Protein AF-A0A8J3I5U4-F1 (afdb_monomer)

Nearest PDB structures (foldseek):
  7s07-assembly1_A  TM=5.011E-01  e=2.701E+00  human gammaherpesvirus 4
  8tnn-assembly1_A  TM=5.187E-01  e=2.867E+00  Human herpesvirus 4 strain B95-8
  7d5z-assembly3_E  TM=5.091E-01  e=4.910E+00  human gammaherpesvirus 4
  4h5b-assembly1_A  TM=3.754E-01  e=6.235E+00  Deinococcus radiodurans R1 = ATCC 13939 = DSM 20539

Secondary structure (DSSP, 8-state):
--TT-HHHHHHHHHTT-----TTHHHHTTS-----------TTS-SEEEEEEETTTTEEEEEEEETTEEEEEEEEE-SSSSSSEEEEEEEE-TTSGGGTHHHHHHH----HHHHHHHHHHHHHHHHHHHHHHHHHHHHHHHHTS--TTEEEEE--

pLDDT: mean 78.05, std 19.49, range [32.47, 97.12]

Solvent-accessible surface area (backbone atoms only — not comparable to full-atom values): 9280 Å² total; per-residue (Å²): 130,64,87,85,35,70,69,51,51,51,51,40,46,77,70,67,49,87,72,82,53,75,75,55,66,70,60,63,80,76,66,92,84,78,88,74,77,74,77,75,58,87,87,56,51,83,44,77,49,79,47,75,41,80,92,73,60,27,41,37,44,35,33,29,45,93,47,36,66,36,37,32,44,38,35,74,34,90,83,61,98,47,69,48,35,35,36,42,36,33,58,20,89,85,31,76,73,46,52,47,45,49,51,58,70,68,63,82,82,54,71,75,50,62,74,44,42,65,61,52,50,49,54,50,49,54,54,51,43,52,52,53,49,54,48,49,51,54,10,60,77,69,74,50,75,50,81,60,43,44,79,44,81,78,85

Radius of gyration: 18.22 Å; Cα contacts (8 Å, |Δi|>4): 193; chains: 1; bounding box: 58×30×48 Å

Mean predicted aligned error: 12.29 Å

Organism: NCBI:txid2778364

Structure (mmCIF, N/CA/C/O backbone):
data_AF-A0A8J3I5U4-F1
#
_entry.id   AF-A0A8J3I5U4-F1
#
loop_
_atom_site.group_PDB
_atom_site.id
_atom_site.type_symbol
_atom_site.label_atom_id
_atom_site.label_alt_id
_atom_site.label_comp_id
_atom_site.label_asym_id
_atom_site.label_entity_id
_atom_site.label_seq_id
_atom_site.pdbx_PDB_ins_code
_atom_site.Cartn_x
_atom_site.Cartn_y
_atom_site.Cartn_z
_atom_site.occupancy
_atom_site.B_iso_or_equiv
_atom_site.auth_seq_id
_atom_site.auth_comp_id
_atom_site.auth_asym_id
_atom_site.auth_atom_id
_atom_site.pdbx_PDB_model_num
ATOM 1 N N . MET A 1 1 ? 6.964 9.078 23.922 1.00 49.00 1 MET A N 1
ATOM 2 C CA . MET A 1 1 ? 7.922 7.949 23.979 1.00 49.00 1 MET A CA 1
ATOM 3 C C . MET A 1 1 ? 9.299 8.514 23.666 1.00 49.00 1 MET A C 1
ATOM 5 O O . MET A 1 1 ? 9.360 9.434 22.862 1.00 49.00 1 MET A O 1
ATOM 9 N N . ASN A 1 2 ? 10.363 8.074 24.343 1.00 42.19 2 ASN A N 1
ATOM 10 C CA . ASN A 1 2 ? 11.712 8.545 24.015 1.00 42.19 2 ASN A CA 1
ATOM 11 C C . ASN A 1 2 ? 12.136 7.878 22.687 1.00 42.19 2 ASN A C 1
ATOM 13 O O . ASN A 1 2 ? 12.084 6.645 22.634 1.00 42.19 2 ASN A O 1
ATOM 17 N N . PRO A 1 3 ? 12.505 8.634 21.634 1.00 52.12 3 PRO A N 1
ATOM 18 C CA . PRO A 1 3 ? 12.976 8.062 20.367 1.00 52.12 3 PRO A CA 1
ATOM 19 C C . PRO A 1 3 ? 14.205 7.150 20.525 1.00 52.12 3 PRO A C 1
ATOM 21 O O . PR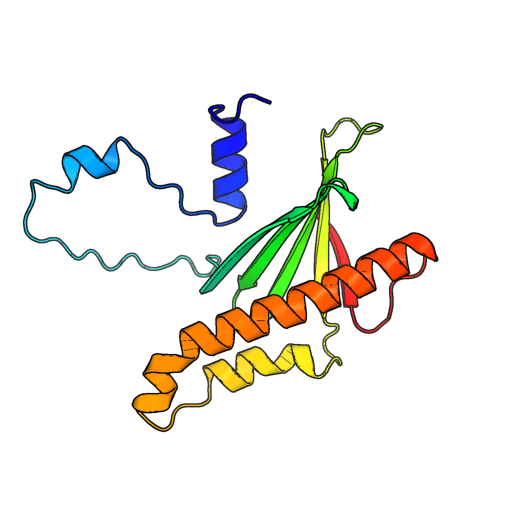O A 1 3 ? 14.445 6.318 19.659 1.00 52.12 3 PRO A O 1
ATOM 24 N N . ASP A 1 4 ? 14.922 7.240 21.649 1.00 52.94 4 ASP A N 1
ATOM 25 C CA . ASP A 1 4 ? 16.071 6.384 21.974 1.00 52.94 4 ASP A CA 1
ATOM 26 C C . ASP A 1 4 ? 15.715 5.168 22.858 1.00 52.94 4 ASP A C 1
ATOM 28 O O . ASP A 1 4 ? 16.596 4.526 23.425 1.00 52.94 4 ASP A O 1
ATOM 32 N N . SER A 1 5 ? 14.427 4.859 23.056 1.00 66.44 5 SER A N 1
ATOM 33 C CA . SER A 1 5 ? 14.027 3.690 23.855 1.00 66.44 5 SER A CA 1
ATOM 34 C C . SER A 1 5 ? 14.166 2.382 23.069 1.00 66.44 5 SER A C 1
ATOM 36 O O . SER A 1 5 ? 13.735 2.295 21.921 1.00 66.44 5 SER A O 1
ATOM 38 N N . ASP A 1 6 ? 14.700 1.339 23.713 1.00 64.69 6 ASP A N 1
ATOM 39 C CA . ASP A 1 6 ? 14.869 0.002 23.115 1.00 64.69 6 ASP A CA 1
ATOM 40 C C . ASP A 1 6 ? 13.558 -0.568 22.552 1.00 64.69 6 ASP A C 1
ATOM 42 O O . ASP A 1 6 ? 13.563 -1.269 21.546 1.00 64.69 6 ASP A O 1
ATOM 46 N N . GLU A 1 7 ? 12.422 -0.228 23.163 1.00 60.97 7 GLU A N 1
ATOM 47 C CA . GLU A 1 7 ? 11.084 -0.623 22.714 1.00 60.97 7 GLU A CA 1
ATOM 48 C C . GLU A 1 7 ? 10.714 0.023 21.366 1.00 60.97 7 GLU A C 1
ATOM 50 O O . GLU A 1 7 ? 10.171 -0.643 20.486 1.00 60.97 7 GLU A O 1
ATOM 55 N N . PHE A 1 8 ? 11.082 1.293 21.157 1.00 61.31 8 PHE A N 1
ATOM 56 C CA . PHE A 1 8 ? 10.899 1.977 19.875 1.00 61.31 8 PHE A CA 1
ATOM 57 C C . PHE A 1 8 ? 11.828 1.403 18.800 1.00 61.31 8 PHE A C 1
ATOM 59 O O . PHE A 1 8 ? 11.405 1.176 17.671 1.00 61.31 8 PHE A O 1
ATOM 66 N N . VAL A 1 9 ? 13.078 1.091 19.153 1.00 62.00 9 VAL A N 1
ATOM 67 C CA . VAL A 1 9 ? 14.043 0.474 18.227 1.00 62.00 9 VAL A CA 1
ATOM 68 C C . VAL A 1 9 ? 13.612 -0.942 17.828 1.00 62.00 9 VAL A C 1
ATOM 70 O O . VAL A 1 9 ? 13.708 -1.306 16.657 1.00 62.00 9 VAL A O 1
ATOM 73 N N . GLN A 1 10 ? 13.099 -1.737 18.770 1.00 64.44 10 GLN A N 1
ATOM 74 C CA . GLN A 1 10 ? 12.530 -3.065 18.504 1.00 64.44 10 GLN A CA 1
ATOM 75 C C . GLN A 1 10 ? 11.296 -2.979 17.598 1.00 64.44 10 GLN A C 1
ATOM 77 O O . GLN A 1 10 ? 11.172 -3.774 16.669 1.00 64.44 10 GLN A O 1
ATOM 82 N N . PHE A 1 11 ? 10.433 -1.982 17.812 1.00 68.31 11 PHE A N 1
ATOM 83 C CA . PHE A 1 11 ? 9.292 -1.699 16.941 1.00 68.31 11 PHE A CA 1
ATOM 84 C C . PHE A 1 11 ? 9.723 -1.303 15.520 1.00 68.31 11 PHE A C 1
ATOM 86 O O . PHE A 1 11 ? 9.200 -1.822 14.541 1.00 68.31 11 PHE A O 1
ATOM 93 N N . LEU A 1 12 ? 10.734 -0.445 15.370 1.00 61.66 12 LEU A N 1
ATOM 94 C CA . LEU A 1 12 ? 11.271 -0.109 14.047 1.00 61.66 12 LEU A CA 1
ATOM 95 C C . LEU A 1 12 ? 11.880 -1.339 13.352 1.00 61.66 12 LEU A C 1
ATOM 97 O O . LEU A 1 12 ? 11.672 -1.546 12.158 1.00 61.66 12 LEU A O 1
ATOM 101 N N . ARG A 1 13 ? 12.574 -2.208 14.093 1.00 64.44 13 ARG A N 1
ATOM 102 C CA . ARG A 1 13 ? 13.128 -3.458 13.548 1.00 64.44 13 ARG A CA 1
ATOM 103 C C . ARG A 1 13 ? 12.045 -4.455 13.136 1.00 64.44 13 ARG A C 1
ATOM 105 O O . ARG A 1 13 ? 12.196 -5.086 12.093 1.00 64.44 13 ARG A O 1
ATOM 112 N N . SER A 1 14 ? 10.949 -4.579 13.889 1.00 59.16 14 SER A N 1
ATOM 113 C CA . SER A 1 14 ? 9.814 -5.429 13.488 1.00 59.16 14 SER A CA 1
ATOM 114 C C . SER A 1 14 ? 9.088 -4.898 12.247 1.00 59.16 14 SER A C 1
ATOM 116 O O . SER A 1 14 ? 8.464 -5.668 11.522 1.00 59.16 14 SER A O 1
ATOM 118 N N . LEU A 1 15 ? 9.234 -3.603 11.954 1.00 54.41 15 LEU A N 1
ATOM 119 C CA . LEU A 1 15 ? 8.798 -2.967 10.713 1.00 54.41 15 LEU A CA 1
ATOM 120 C C . LEU A 1 15 ? 9.855 -3.022 9.591 1.00 54.41 15 LEU A C 1
ATOM 122 O O . LEU A 1 15 ? 9.683 -2.372 8.568 1.00 54.41 15 LEU A O 1
ATOM 126 N N . GLY A 1 16 ? 10.946 -3.780 9.732 1.00 45.22 16 GLY A N 1
ATOM 127 C CA . GLY A 1 16 ? 11.956 -3.928 8.673 1.00 45.22 16 GLY A CA 1
ATOM 128 C C . GLY A 1 16 ? 12.790 -2.666 8.418 1.00 45.22 16 GLY A C 1
ATOM 129 O O . GLY A 1 16 ? 13.307 -2.473 7.318 1.00 45.22 16 GLY A O 1
ATOM 130 N N . VAL A 1 17 ? 12.904 -1.783 9.413 1.00 52.03 17 VAL A N 1
ATOM 131 C CA . VAL A 1 17 ? 13.747 -0.585 9.348 1.00 52.03 17 VAL A CA 1
ATOM 132 C C . VAL A 1 17 ? 15.175 -0.954 9.747 1.00 52.03 17 VAL A C 1
ATOM 134 O O . VAL A 1 17 ? 15.452 -1.249 10.913 1.00 52.03 17 VAL A O 1
ATOM 137 N N . GLU A 1 18 ? 16.103 -0.916 8.789 1.00 54.44 18 GLU A N 1
ATOM 138 C CA . GLU A 1 18 ? 17.536 -0.999 9.079 1.00 54.44 18 GLU A CA 1
ATOM 139 C C . GLU A 1 18 ? 17.989 0.300 9.766 1.00 54.44 18 GLU A C 1
ATOM 141 O O . GLU A 1 18 ? 18.120 1.352 9.142 1.00 54.44 18 GLU A O 1
ATOM 146 N N . MET A 1 19 ? 18.221 0.234 11.076 1.00 56.03 19 MET A N 1
ATOM 147 C CA . MET A 1 19 ? 18.835 1.325 11.832 1.00 56.03 19 MET A CA 1
ATOM 148 C C . MET A 1 19 ? 20.357 1.187 11.724 1.00 56.03 19 MET A C 1
ATOM 150 O O . MET A 1 19 ? 20.907 0.160 12.125 1.00 56.03 19 MET A O 1
ATOM 154 N N . GLU A 1 20 ? 21.055 2.204 11.208 1.00 49.25 20 GLU A N 1
ATOM 155 C CA . GLU A 1 20 ? 22.516 2.262 11.313 1.00 49.25 20 GLU A CA 1
ATOM 156 C C . GLU A 1 20 ? 22.898 2.355 12.796 1.00 49.25 20 GLU A C 1
ATOM 158 O O . GLU A 1 20 ? 22.819 3.421 13.412 1.00 49.25 20 GLU A O 1
ATOM 163 N N . ASP A 1 21 ? 23.306 1.231 13.389 1.00 48.16 21 ASP A N 1
ATOM 164 C CA . ASP A 1 21 ? 23.902 1.231 14.720 1.00 48.16 21 ASP A CA 1
ATOM 165 C C . ASP A 1 21 ? 25.144 2.128 14.673 1.00 48.16 21 ASP A C 1
ATOM 167 O O . ASP A 1 21 ? 26.165 1.775 14.079 1.00 48.16 21 ASP A O 1
ATOM 171 N N . LYS A 1 22 ? 25.085 3.289 15.337 1.00 42.44 22 LYS A N 1
ATOM 172 C CA . LYS A 1 22 ? 26.237 4.200 15.471 1.00 42.44 22 LYS A CA 1
ATOM 173 C C . LYS A 1 22 ? 27.445 3.538 16.149 1.00 42.44 22 LYS A C 1
ATOM 175 O O . LYS A 1 22 ? 28.560 4.032 16.034 1.00 42.44 22 LYS A O 1
ATOM 180 N N . ALA A 1 23 ? 27.236 2.413 16.836 1.00 48.50 23 ALA A N 1
ATOM 181 C CA . ALA A 1 23 ? 28.309 1.576 17.364 1.00 48.50 23 ALA A CA 1
ATOM 182 C C . ALA A 1 23 ? 29.028 0.765 16.264 1.00 48.50 23 ALA A C 1
ATOM 184 O O . ALA A 1 23 ? 30.228 0.532 16.364 1.00 48.50 23 ALA A O 1
ATOM 185 N N . GLN A 1 24 ? 28.335 0.390 15.181 1.00 44.94 24 GLN A N 1
ATOM 186 C CA . GLN A 1 24 ? 28.911 -0.373 14.068 1.00 44.94 24 GLN A CA 1
ATOM 187 C C . GLN A 1 24 ? 29.623 0.503 13.028 1.00 44.94 24 GLN A C 1
ATOM 189 O O . GLN A 1 24 ? 30.461 -0.006 12.282 1.00 44.94 24 GLN A O 1
ATOM 194 N N . SER A 1 25 ? 29.344 1.808 12.967 1.00 43.38 25 SER A N 1
ATOM 195 C CA . SER A 1 25 ? 30.055 2.729 12.068 1.00 43.38 25 SER A CA 1
ATOM 196 C C . SER A 1 25 ? 31.474 3.067 12.537 1.00 43.38 25 SER A C 1
ATOM 198 O O . SER A 1 25 ? 32.307 3.398 11.702 1.00 43.38 25 SER A O 1
ATOM 200 N N . ILE A 1 26 ? 31.797 2.896 13.826 1.00 47.03 26 ILE A N 1
ATOM 201 C CA . ILE A 1 26 ? 33.158 3.130 14.347 1.00 47.03 26 ILE A CA 1
ATOM 202 C C . ILE A 1 26 ? 34.061 1.890 14.167 1.00 47.03 26 ILE A C 1
ATOM 204 O O . ILE A 1 26 ? 35.266 2.031 13.975 1.00 47.03 26 ILE A O 1
ATOM 208 N N . GLU A 1 27 ? 33.505 0.672 14.148 1.00 41.84 27 GLU A N 1
ATOM 209 C CA . GLU A 1 27 ? 34.296 -0.562 13.968 1.00 41.84 27 GLU A CA 1
ATOM 210 C C . GLU A 1 27 ? 34.478 -0.984 12.496 1.00 41.84 27 GLU A C 1
ATOM 212 O O . GLU A 1 27 ? 35.445 -1.674 12.162 1.00 41.84 27 GLU A O 1
ATOM 217 N N . ARG A 1 28 ? 33.597 -0.549 11.581 1.00 44.00 28 ARG A N 1
ATOM 218 C CA . ARG A 1 28 ? 33.666 -0.920 10.151 1.00 44.00 28 ARG A CA 1
ATOM 219 C C . ARG A 1 28 ? 34.769 -0.211 9.358 1.00 44.00 28 ARG A C 1
ATOM 221 O O . ARG A 1 28 ? 35.111 -0.680 8.275 1.00 44.00 28 ARG A O 1
ATOM 228 N N . GLU A 1 29 ? 35.370 0.857 9.8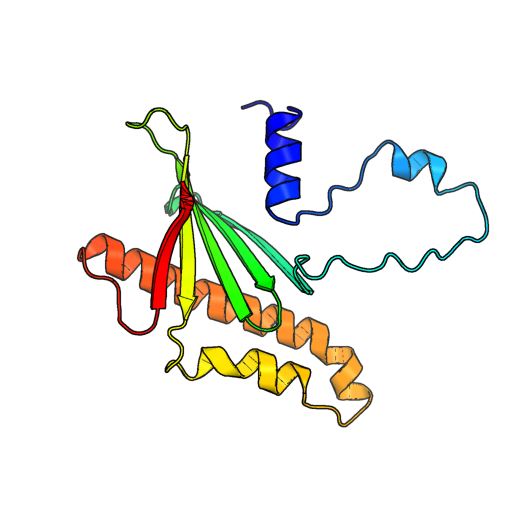79 1.00 42.69 29 GLU A N 1
ATOM 229 C CA . GLU A 1 29 ? 36.442 1.582 9.178 1.00 42.69 29 GLU A CA 1
ATOM 230 C C . GLU A 1 29 ? 37.838 0.934 9.308 1.00 42.69 29 GLU A C 1
ATOM 232 O O . GLU A 1 29 ? 38.791 1.440 8.718 1.00 42.69 29 GLU A O 1
ATOM 237 N N . GLN A 1 30 ? 37.997 -0.193 10.027 1.00 41.56 30 GLN A N 1
ATOM 238 C CA . GLN A 1 30 ? 39.330 -0.774 10.289 1.00 41.56 30 GLN A CA 1
ATOM 239 C C . GLN A 1 30 ? 39.529 -2.270 9.981 1.00 41.56 30 GLN A C 1
ATOM 241 O O . GLN A 1 30 ? 40.586 -2.804 10.316 1.00 41.56 30 GLN A O 1
ATOM 246 N N . MET A 1 31 ? 38.615 -2.966 9.291 1.00 34.44 31 MET A N 1
ATOM 247 C CA . MET A 1 31 ? 38.866 -4.365 8.887 1.00 34.44 31 MET A CA 1
ATOM 248 C C . MET A 1 31 ? 38.664 -4.622 7.386 1.00 34.44 31 MET A C 1
ATOM 250 O O . MET A 1 31 ? 37.547 -4.494 6.883 1.00 34.44 31 MET A O 1
ATOM 254 N N . PRO A 1 32 ? 39.715 -5.033 6.644 1.00 41.12 32 PRO A N 1
ATOM 255 C CA . PRO A 1 32 ? 39.577 -5.414 5.251 1.00 41.12 32 PRO A CA 1
ATOM 256 C C . PRO A 1 32 ? 39.053 -6.854 5.153 1.00 41.12 32 PRO A C 1
ATOM 258 O O . PRO A 1 32 ? 39.705 -7.800 5.582 1.00 41.12 32 PRO A O 1
ATOM 261 N N . GLY A 1 33 ? 37.898 -7.016 4.507 1.00 41.56 33 GLY A N 1
ATOM 262 C CA . GLY A 1 33 ? 37.542 -8.257 3.818 1.00 41.56 33 GLY A CA 1
ATOM 263 C C . GLY A 1 33 ? 36.796 -9.320 4.624 1.00 41.56 33 GLY A C 1
ATOM 264 O O . GLY A 1 33 ? 37.333 -10.389 4.870 1.00 41.56 33 GLY A O 1
ATOM 265 N N . HIS A 1 34 ? 35.498 -9.117 4.851 1.00 32.47 34 HIS A N 1
ATOM 266 C CA . HIS A 1 34 ? 34.533 -10.221 4.842 1.00 32.47 34 HIS A CA 1
ATOM 267 C C . HIS A 1 34 ? 33.189 -9.742 4.282 1.00 32.47 34 HIS A C 1
ATOM 269 O O . HIS A 1 34 ? 32.330 -9.234 4.994 1.00 32.47 34 HIS A O 1
ATOM 275 N N . HIS A 1 35 ? 32.995 -9.921 2.973 1.00 37.62 35 HIS A N 1
ATOM 276 C CA . HIS A 1 35 ? 31.662 -9.937 2.374 1.00 37.62 35 HIS A CA 1
ATOM 277 C C . HIS A 1 35 ? 30.943 -11.223 2.804 1.00 37.62 35 HIS A C 1
ATOM 279 O O . HIS A 1 35 ? 30.863 -12.186 2.042 1.00 37.62 35 HIS A O 1
ATOM 285 N N . GLN A 1 36 ? 30.426 -11.253 4.033 1.00 36.84 36 GLN A N 1
ATOM 286 C CA . GLN A 1 36 ? 29.312 -12.137 4.350 1.00 36.84 36 GLN A CA 1
ATOM 287 C C . GLN A 1 36 ? 28.084 -11.544 3.671 1.00 36.84 36 GLN A C 1
ATOM 289 O O . GLN A 1 36 ? 27.528 -10.530 4.081 1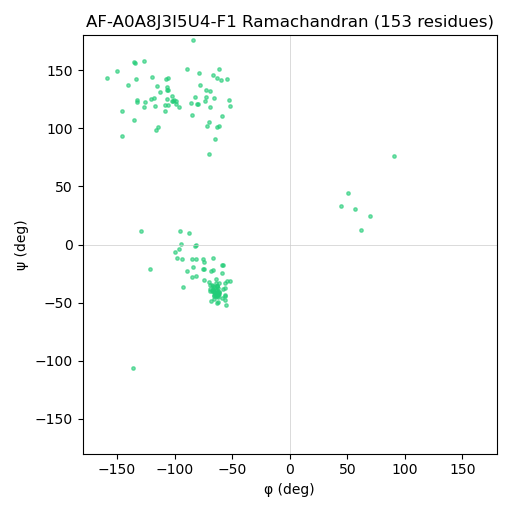.00 36.84 36 GLN A O 1
ATOM 294 N N . ARG A 1 37 ? 27.732 -12.148 2.540 1.00 38.81 37 ARG A N 1
ATOM 295 C CA . ARG A 1 37 ? 26.464 -11.942 1.856 1.00 38.81 37 ARG A CA 1
ATOM 296 C C . ARG A 1 37 ? 25.384 -12.467 2.802 1.00 38.81 37 ARG A C 1
ATOM 298 O O . ARG A 1 37 ? 25.126 -13.665 2.793 1.00 38.81 37 ARG A O 1
ATOM 305 N N . SER A 1 38 ? 24.847 -11.601 3.660 1.00 41.00 38 SER A N 1
ATOM 306 C CA . SER A 1 38 ? 23.738 -11.940 4.549 1.00 41.00 38 SER A CA 1
ATOM 307 C C . SER A 1 38 ? 22.617 -12.547 3.712 1.00 41.00 38 SER A C 1
ATOM 309 O O . SER A 1 38 ? 22.130 -11.925 2.763 1.00 41.00 38 SER A O 1
ATOM 311 N N . GLU A 1 39 ? 22.271 -13.796 4.007 1.00 40.78 39 GLU A N 1
ATOM 312 C CA . GLU A 1 39 ? 21.057 -14.425 3.510 1.00 40.78 39 GLU A CA 1
ATOM 313 C C . GLU A 1 39 ? 19.900 -13.596 4.068 1.00 40.78 39 GLU A C 1
ATOM 315 O O . GLU A 1 39 ? 19.608 -13.677 5.258 1.00 40.78 39 GLU A O 1
ATOM 320 N N . ARG A 1 40 ? 19.304 -12.720 3.245 1.00 46.88 40 ARG A N 1
ATOM 321 C CA . ARG A 1 40 ? 18.070 -12.023 3.629 1.00 46.88 40 ARG A CA 1
ATOM 322 C C . ARG A 1 40 ? 17.071 -13.090 4.054 1.00 46.88 40 ARG A C 1
ATOM 324 O O . ARG A 1 40 ? 16.818 -14.020 3.280 1.00 46.88 40 ARG A O 1
ATOM 331 N N . SER A 1 41 ? 16.545 -12.982 5.271 1.00 52.66 41 SER A N 1
ATOM 332 C CA . SER A 1 41 ? 15.435 -13.825 5.704 1.00 52.66 41 SER A CA 1
ATOM 333 C C . SER A 1 41 ? 14.300 -13.670 4.699 1.00 52.66 41 SER A C 1
ATOM 335 O O . SER A 1 41 ? 14.093 -12.577 4.173 1.00 52.66 41 SER A O 1
ATOM 337 N N . LEU A 1 42 ? 13.580 -14.758 4.409 1.00 53.31 42 LEU A N 1
ATOM 338 C CA . LEU A 1 42 ? 12.478 -14.742 3.441 1.00 53.31 42 LEU A CA 1
ATOM 339 C C . LEU A 1 42 ? 11.471 -13.621 3.750 1.00 53.31 42 LEU A C 1
ATOM 341 O O . LEU A 1 42 ? 10.958 -13.016 2.821 1.00 53.31 42 LEU A O 1
ATOM 345 N N . ASP A 1 43 ? 11.298 -13.279 5.025 1.00 57.72 43 ASP A N 1
ATOM 346 C CA . ASP A 1 43 ? 10.340 -12.277 5.498 1.00 57.72 43 ASP A CA 1
ATOM 347 C C . ASP A 1 43 ? 10.825 -10.815 5.406 1.00 57.72 43 ASP A C 1
ATOM 349 O O . ASP A 1 43 ? 10.091 -9.899 5.776 1.00 57.72 43 ASP A O 1
ATOM 353 N N . GLU A 1 44 ? 12.051 -10.557 4.937 1.00 70.88 44 GLU A N 1
ATOM 354 C CA . GLU A 1 44 ? 12.570 -9.190 4.837 1.00 70.88 44 GLU A CA 1
ATOM 355 C C . GLU A 1 44 ? 12.084 -8.499 3.548 1.00 70.88 44 GLU A C 1
ATOM 357 O O . GLU A 1 44 ? 12.273 -9.035 2.446 1.00 70.88 44 GLU A O 1
ATOM 362 N N . PRO A 1 45 ? 11.475 -7.301 3.637 1.00 79.75 45 PRO A N 1
ATOM 363 C CA . PRO A 1 45 ? 10.962 -6.616 2.463 1.00 79.75 45 PRO A CA 1
ATOM 364 C C . PRO A 1 45 ? 12.084 -6.252 1.483 1.00 79.75 45 PRO A C 1
ATOM 366 O O . PRO A 1 45 ? 13.189 -5.845 1.844 1.00 79.75 45 PRO A O 1
ATOM 369 N N . GLU A 1 46 ? 11.782 -6.340 0.189 1.00 83.94 46 GLU A N 1
ATOM 370 C CA . GLU A 1 46 ? 12.698 -5.927 -0.877 1.00 83.94 46 GLU A CA 1
ATOM 371 C C . GLU A 1 46 ? 12.978 -4.419 -0.825 1.00 83.94 46 GLU A C 1
ATOM 373 O O . GLU A 1 46 ? 14.044 -3.958 -1.254 1.00 83.94 46 GLU A O 1
ATOM 378 N N . MET A 1 47 ? 11.996 -3.659 -0.334 1.00 85.38 47 MET A N 1
ATOM 379 C CA . MET A 1 47 ? 11.999 -2.209 -0.249 1.00 85.38 47 MET A CA 1
ATOM 380 C C . MET A 1 47 ? 11.007 -1.722 0.803 1.00 85.38 47 MET A C 1
ATOM 382 O O . MET A 1 47 ? 9.899 -2.249 0.887 1.00 85.38 47 MET A O 1
ATOM 386 N N . THR A 1 48 ? 11.389 -0.655 1.503 1.00 89.06 48 THR A N 1
ATOM 387 C CA . THR A 1 48 ? 10.582 -0.002 2.532 1.00 89.06 48 THR A CA 1
ATOM 388 C C . THR A 1 48 ? 10.587 1.516 2.347 1.00 89.06 48 THR A C 1
ATOM 390 O O . THR A 1 48 ? 11.604 2.107 1.980 1.00 89.06 48 THR A O 1
ATOM 393 N N . ILE A 1 49 ? 9.442 2.147 2.603 1.00 89.81 49 ILE A N 1
ATOM 394 C CA . ILE A 1 49 ? 9.235 3.593 2.661 1.00 89.81 49 ILE A CA 1
ATOM 395 C C . ILE A 1 49 ? 8.447 3.893 3.941 1.00 89.81 49 ILE A C 1
ATOM 397 O O . ILE A 1 49 ? 7.355 3.365 4.142 1.00 89.81 49 ILE A O 1
ATOM 401 N N . LEU A 1 50 ? 8.990 4.768 4.786 1.00 90.31 50 LEU A N 1
ATOM 402 C CA . LEU A 1 50 ? 8.315 5.275 5.980 1.00 90.31 50 LEU A CA 1
ATOM 403 C C . LEU A 1 50 ? 7.877 6.714 5.749 1.00 90.31 50 LEU A C 1
ATOM 405 O O . LEU A 1 50 ? 8.660 7.522 5.239 1.00 90.31 50 LEU A O 1
ATOM 409 N N . ARG A 1 51 ? 6.646 7.040 6.137 1.00 89.12 51 ARG A N 1
ATOM 410 C CA . ARG A 1 51 ? 6.124 8.410 6.116 1.00 89.12 51 ARG A CA 1
ATOM 411 C C . ARG A 1 51 ? 5.274 8.653 7.346 1.00 89.12 51 ARG A C 1
ATOM 413 O O . ARG A 1 51 ? 4.472 7.808 7.711 1.00 89.12 51 ARG A O 1
ATOM 420 N N . TYR A 1 52 ? 5.434 9.815 7.950 1.00 85.25 52 TYR A N 1
ATOM 421 C CA . TYR A 1 52 ? 4.514 10.319 8.958 1.00 85.25 52 TYR A CA 1
ATOM 422 C C . TYR A 1 52 ? 3.683 11.430 8.320 1.00 85.25 52 TYR A C 1
ATOM 424 O O . TYR A 1 52 ? 4.257 12.281 7.633 1.00 85.25 52 TYR A O 1
ATOM 432 N N . ALA A 1 53 ? 2.367 11.404 8.517 1.00 86.06 53 ALA A N 1
ATOM 433 C CA . ALA A 1 53 ? 1.481 12.486 8.104 1.00 86.06 53 ALA A CA 1
ATOM 434 C C . ALA A 1 53 ? 0.812 13.089 9.336 1.00 86.06 53 ALA A C 1
ATOM 436 O O . ALA A 1 53 ? 0.097 12.404 10.060 1.00 86.06 53 ALA A O 1
ATOM 437 N N . GLU A 1 54 ? 1.054 14.380 9.558 1.00 78.44 54 GLU A N 1
ATOM 438 C CA . GLU A 1 54 ? 0.450 15.121 10.670 1.00 78.44 54 GLU A CA 1
ATOM 439 C C . GLU A 1 54 ? -1.064 15.263 10.513 1.00 78.44 54 GLU A C 1
ATOM 441 O O . GLU A 1 54 ? -1.773 15.200 11.507 1.00 78.44 54 GLU A O 1
ATOM 446 N N . GLU A 1 55 ? -1.555 15.422 9.281 1.00 86.12 55 GLU A N 1
ATOM 447 C CA . GLU A 1 55 ? -2.985 15.599 8.986 1.00 86.12 55 GLU A CA 1
ATOM 448 C C . GLU A 1 55 ? -3.816 14.375 9.392 1.00 86.12 55 GLU A C 1
ATOM 450 O O . GLU A 1 55 ? -4.923 14.527 9.899 1.00 86.12 55 GLU A O 1
ATOM 455 N N . ASP A 1 56 ? -3.237 13.185 9.239 1.00 82.56 56 ASP A N 1
ATOM 456 C CA . ASP A 1 56 ? -3.882 11.907 9.543 1.00 82.56 56 ASP A CA 1
ATOM 457 C C . ASP A 1 56 ? -3.528 11.390 10.953 1.00 82.56 56 ASP A C 1
ATOM 459 O O . ASP A 1 56 ? -3.976 10.317 11.353 1.00 82.56 56 ASP A O 1
ATOM 463 N N . GLU A 1 57 ? -2.639 12.094 11.669 1.00 86.56 57 GLU A N 1
ATOM 464 C CA . GLU A 1 57 ? -1.960 11.630 12.892 1.00 86.56 57 GLU A CA 1
ATOM 465 C C . GLU A 1 57 ? -1.421 10.185 12.784 1.00 86.56 57 GLU A C 1
ATOM 467 O O . GLU A 1 57 ? -1.361 9.439 13.763 1.00 86.56 57 GLU A O 1
ATOM 472 N N . ALA A 1 58 ? -0.995 9.786 11.580 1.00 88.62 58 ALA A N 1
ATOM 473 C CA . ALA A 1 58 ? -0.694 8.402 11.234 1.00 88.62 58 ALA A CA 1
ATOM 474 C C . ALA A 1 58 ? 0.764 8.205 10.800 1.00 88.62 58 ALA A C 1
ATOM 476 O O . ALA A 1 58 ? 1.368 9.033 10.105 1.00 88.62 58 ALA A O 1
ATOM 477 N N . LEU A 1 59 ? 1.326 7.049 11.164 1.00 91.94 59 LEU A N 1
ATOM 478 C CA . LEU A 1 59 ? 2.579 6.552 10.599 1.00 91.94 59 LEU A CA 1
ATOM 479 C C . LEU A 1 59 ? 2.280 5.485 9.540 1.00 91.94 59 LEU A C 1
ATOM 481 O O . LEU A 1 59 ? 1.662 4.459 9.817 1.00 91.94 59 LEU A O 1
ATOM 485 N N . TYR A 1 60 ? 2.799 5.708 8.340 1.00 93.06 60 TYR A N 1
ATOM 486 C CA . TYR A 1 60 ? 2.711 4.807 7.203 1.00 93.06 60 TYR A CA 1
ATOM 487 C C . TYR A 1 60 ? 4.012 4.043 7.018 1.00 93.06 60 TYR A C 1
ATOM 489 O O . TYR A 1 60 ? 5.080 4.630 6.809 1.00 93.06 60 TYR A O 1
ATOM 497 N N . HIS A 1 61 ? 3.905 2.720 7.024 1.00 94.31 61 HIS A N 1
ATOM 498 C CA . HIS A 1 61 ? 4.980 1.821 6.648 1.00 94.31 61 HIS A CA 1
ATOM 499 C C . HIS A 1 61 ? 4.600 1.067 5.375 1.00 94.31 61 HIS A C 1
ATOM 501 O O . HIS A 1 61 ? 3.839 0.101 5.391 1.00 94.31 61 HIS A O 1
ATOM 507 N N . LEU A 1 62 ? 5.142 1.534 4.256 1.00 95.44 62 LEU A N 1
ATOM 508 C CA . LEU A 1 62 ? 4.924 0.956 2.945 1.00 95.44 62 LEU A CA 1
ATOM 509 C C . LEU A 1 62 ? 6.095 0.051 2.586 1.00 95.44 62 LEU A C 1
ATOM 511 O O . LEU A 1 62 ? 7.243 0.488 2.543 1.00 95.44 62 LEU A O 1
ATOM 515 N N . SER A 1 63 ? 5.800 -1.203 2.286 1.00 94.44 63 SER A N 1
ATOM 516 C CA . SER A 1 63 ? 6.805 -2.222 2.012 1.00 94.44 63 SER A CA 1
ATOM 517 C C . SER A 1 63 ? 6.445 -3.032 0.778 1.00 94.44 63 SER A C 1
ATOM 519 O O . SER A 1 63 ? 5.281 -3.123 0.386 1.00 94.44 63 SER A O 1
ATOM 521 N N . LEU A 1 64 ? 7.461 -3.621 0.157 1.00 92.25 64 LEU A N 1
ATOM 522 C CA . LEU A 1 64 ? 7.290 -4.614 -0.890 1.00 92.25 64 LEU A CA 1
ATOM 523 C C . LEU A 1 64 ? 7.866 -5.947 -0.414 1.00 92.25 64 LEU A C 1
ATOM 525 O O . LEU A 1 64 ? 9.075 -6.160 -0.484 1.00 92.25 64 LEU A O 1
ATOM 529 N N . ALA A 1 65 ? 7.001 -6.838 0.059 1.00 89.38 65 ALA A N 1
ATOM 530 C CA . ALA A 1 65 ? 7.374 -8.165 0.540 1.00 89.38 65 ALA A CA 1
ATOM 531 C C . ALA A 1 65 ? 6.935 -9.217 -0.481 1.00 89.38 65 ALA A C 1
ATOM 533 O O . ALA A 1 65 ? 5.770 -9.250 -0.867 1.00 89.38 65 ALA A O 1
ATOM 534 N N . HIS A 1 66 ? 7.858 -10.059 -0.955 1.00 86.69 66 HIS A N 1
ATOM 535 C CA . HIS A 1 66 ? 7.577 -11.089 -1.969 1.00 86.69 66 HIS A CA 1
ATOM 536 C C . HIS A 1 66 ? 6.838 -10.565 -3.213 1.00 86.69 66 HIS A C 1
ATOM 538 O O . HIS A 1 66 ? 5.894 -11.186 -3.701 1.00 86.69 66 HIS A O 1
ATOM 544 N N . THR A 1 67 ? 7.257 -9.416 -3.747 1.00 89.62 67 THR A N 1
ATOM 545 C CA . THR A 1 67 ? 6.566 -8.704 -4.840 1.00 89.62 67 THR A CA 1
ATOM 546 C C . THR A 1 67 ? 5.138 -8.231 -4.536 1.00 89.62 67 THR A C 1
ATOM 548 O O . THR A 1 67 ? 4.453 -7.788 -5.450 1.00 89.62 67 THR A O 1
ATOM 551 N N . THR A 1 68 ? 4.695 -8.254 -3.281 1.00 92.00 68 THR A N 1
ATOM 552 C CA . THR A 1 68 ? 3.373 -7.770 -2.871 1.00 92.00 68 THR A CA 1
ATOM 553 C C . THR A 1 68 ? 3.505 -6.429 -2.151 1.00 92.00 68 THR A C 1
ATOM 555 O O . THR A 1 68 ? 4.200 -6.355 -1.132 1.00 92.00 68 THR A O 1
ATOM 558 N N . PRO A 1 69 ? 2.884 -5.349 -2.660 1.00 94.75 69 PRO A N 1
ATOM 559 C CA . PRO A 1 69 ? 2.858 -4.078 -1.951 1.00 94.75 69 PRO A CA 1
ATOM 560 C C . PRO A 1 69 ? 1.978 -4.209 -0.702 1.00 94.75 69 PRO A C 1
ATOM 562 O O . PRO A 1 69 ? 0.866 -4.732 -0.768 1.00 94.75 69 PRO A O 1
ATOM 565 N N . GLN A 1 70 ? 2.494 -3.747 0.431 1.00 95.44 70 GLN A N 1
ATOM 566 C CA . GLN A 1 70 ? 1.816 -3.761 1.723 1.00 95.44 70 GLN A CA 1
ATOM 567 C C . GLN A 1 70 ? 1.947 -2.388 2.367 1.00 95.44 70 GLN A C 1
ATOM 569 O O . GLN A 1 70 ? 3.069 -1.927 2.605 1.00 95.44 70 GLN A O 1
ATOM 574 N N . LEU A 1 71 ? 0.818 -1.763 2.683 1.00 97.06 71 LEU A N 1
ATOM 575 C CA . LEU A 1 71 ? 0.769 -0.545 3.477 1.00 97.06 71 LEU A CA 1
ATOM 576 C C . LEU A 1 71 ? 0.350 -0.910 4.898 1.00 97.06 71 LEU A C 1
ATOM 578 O O . LEU A 1 71 ? -0.699 -1.504 5.101 1.00 97.06 71 LEU A O 1
ATOM 582 N N . ARG A 1 72 ? 1.162 -0.548 5.887 1.00 95.81 72 ARG A N 1
ATOM 583 C CA . ARG A 1 72 ? 0.761 -0.566 7.292 1.00 95.81 72 ARG A CA 1
ATOM 584 C C . ARG A 1 72 ? 0.440 0.850 7.736 1.00 95.81 72 ARG A C 1
ATOM 586 O O . ARG A 1 72 ? 1.274 1.738 7.549 1.00 95.81 72 ARG A O 1
ATOM 593 N N . VAL A 1 73 ? -0.737 1.039 8.317 1.00 94.69 73 VAL A N 1
ATOM 594 C CA . VAL A 1 73 ? -1.177 2.303 8.915 1.00 94.69 73 VAL A CA 1
ATOM 595 C C . VAL A 1 73 ? -1.171 2.117 10.419 1.00 94.69 73 VAL A C 1
ATOM 597 O O . VAL A 1 73 ? -1.845 1.229 10.937 1.00 94.69 73 VAL A O 1
ATOM 600 N N . VAL A 1 74 ? -0.375 2.925 11.106 1.00 92.00 74 VAL A N 1
ATOM 601 C CA . VAL A 1 74 ? -0.265 2.916 12.561 1.00 92.00 74 VAL A CA 1
ATOM 602 C C . VAL A 1 74 ? -0.929 4.180 13.081 1.00 92.00 74 VAL A C 1
ATOM 604 O O . VAL A 1 74 ? -0.445 5.283 12.814 1.00 92.00 74 VAL A O 1
ATOM 607 N N . LEU A 1 75 ? -2.023 4.002 13.817 1.00 89.69 75 LEU A N 1
ATOM 608 C CA . LEU A 1 75 ? -2.795 5.080 14.428 1.00 89.69 75 LEU A CA 1
ATOM 609 C C . LEU A 1 75 ? -2.572 5.082 15.943 1.00 89.69 75 LEU A C 1
ATOM 611 O O . LEU A 1 75 ? -2.482 4.005 16.534 1.00 89.69 75 LEU A O 1
ATOM 615 N N . PRO A 1 76 ? -2.483 6.246 16.605 1.00 82.38 76 PRO A N 1
ATOM 616 C CA . PRO A 1 76 ? -2.491 6.314 18.060 1.00 82.38 76 PRO A CA 1
ATOM 617 C C . PRO A 1 76 ? -3.849 5.848 18.600 1.00 82.38 76 PRO A C 1
ATOM 619 O O . PRO A 1 76 ? -4.891 6.377 18.225 1.00 82.38 76 PRO A O 1
ATOM 622 N N . ASP A 1 77 ? -3.839 4.880 19.516 1.00 76.12 77 ASP A N 1
ATOM 623 C CA . ASP A 1 77 ? -5.045 4.464 20.233 1.00 76.12 77 ASP A CA 1
ATOM 624 C C . ASP A 1 77 ? -5.094 5.191 21.579 1.00 76.12 77 ASP A C 1
ATOM 626 O O . ASP A 1 77 ? -4.195 5.075 22.417 1.00 76.12 77 ASP A O 1
ATOM 630 N N . THR A 1 78 ? -6.141 5.991 21.766 1.00 64.69 78 THR A N 1
ATOM 631 C CA . THR A 1 78 ? -6.364 6.770 22.990 1.00 64.69 78 THR A CA 1
ATOM 632 C C . THR A 1 78 ? -7.362 6.112 23.944 1.00 64.69 78 THR A C 1
ATOM 634 O O . THR A 1 78 ? -7.542 6.609 25.059 1.00 64.69 78 THR A O 1
ATOM 637 N N . GLN A 1 79 ? -8.008 5.011 23.539 1.00 60.84 79 GLN A N 1
ATOM 638 C CA . GLN A 1 79 ? -9.101 4.365 24.276 1.00 60.84 79 GLN A CA 1
ATOM 639 C C . GLN A 1 79 ? -8.820 2.898 24.650 1.00 60.84 79 GLN A C 1
ATOM 641 O O . GLN A 1 79 ? -9.439 2.389 25.589 1.00 60.84 79 GLN A O 1
ATOM 646 N N . GLY A 1 80 ? -7.893 2.223 23.967 1.00 59.25 80 GLY A N 1
ATOM 647 C CA . GLY A 1 80 ? -7.470 0.850 24.255 1.00 59.25 80 GLY A CA 1
ATOM 648 C C . GLY A 1 80 ? -6.403 0.705 25.353 1.00 59.25 80 GLY A C 1
ATOM 649 O O . GLY A 1 80 ? -5.886 1.670 25.912 1.00 59.25 80 GLY A O 1
ATOM 650 N N . GLN A 1 81 ? -6.059 -0.549 25.687 1.00 56.72 81 GLN A N 1
ATOM 651 C CA . GLN A 1 81 ? -4.897 -0.863 26.545 1.00 56.72 81 GLN A CA 1
ATOM 652 C C . GLN A 1 81 ? -3.561 -0.707 25.799 1.00 56.72 81 GLN A C 1
ATOM 654 O O . GLN A 1 81 ? -2.507 -0.574 26.425 1.00 56.72 81 GLN A O 1
ATOM 659 N N . LEU A 1 82 ? -3.610 -0.751 24.467 1.00 58.56 82 LEU A N 1
ATOM 660 C CA . LEU A 1 82 ? -2.483 -0.548 23.568 1.00 58.56 82 LEU A CA 1
ATOM 661 C C . LEU A 1 82 ? -2.366 0.939 23.234 1.00 58.56 82 LEU A C 1
ATOM 663 O O . LEU A 1 82 ? -3.348 1.669 23.251 1.00 58.56 82 LEU A O 1
ATOM 667 N N . LYS A 1 83 ? -1.144 1.400 22.953 1.00 78.31 83 LYS A N 1
ATOM 668 C CA . LYS A 1 83 ? -0.897 2.807 22.591 1.00 78.31 83 LYS A CA 1
ATOM 669 C C . LYS A 1 83 ? -1.203 3.103 21.120 1.00 78.31 83 LYS A C 1
ATOM 671 O O . LYS A 1 83 ? -1.211 4.269 20.738 1.00 78.31 83 LYS A O 1
ATOM 676 N N . PHE A 1 84 ? -1.385 2.065 20.303 1.00 80.12 84 PHE A N 1
ATOM 677 C CA . PHE A 1 84 ? -1.537 2.164 18.857 1.00 80.12 84 PHE A CA 1
ATOM 678 C C . PHE A 1 84 ? -2.413 1.030 18.324 1.00 80.12 84 PHE A C 1
ATOM 680 O O . PHE A 1 84 ? -2.354 -0.070 18.872 1.00 80.12 84 PHE A O 1
ATOM 687 N N . GLN A 1 85 ? -3.129 1.306 17.235 1.00 88.56 85 GLN A N 1
ATOM 688 C CA . GLN A 1 85 ? -3.780 0.323 16.368 1.00 88.56 85 GLN A CA 1
ATOM 689 C C . GLN A 1 85 ? -2.999 0.198 15.066 1.00 88.56 85 GLN A C 1
ATOM 691 O O . GLN A 1 85 ? -2.469 1.195 14.556 1.00 88.56 85 GLN A O 1
ATOM 696 N N . ILE A 1 86 ? -2.916 -1.018 14.527 1.00 90.81 86 ILE A N 1
ATOM 697 C CA . ILE A 1 86 ? -2.185 -1.275 13.283 1.00 90.81 86 ILE A CA 1
ATOM 698 C C . ILE A 1 86 ? -3.087 -1.962 12.267 1.00 90.81 86 ILE A C 1
ATOM 700 O O . ILE A 1 86 ? -3.544 -3.080 12.483 1.00 90.81 86 ILE A O 1
ATOM 704 N N . TYR A 1 87 ? -3.231 -1.329 11.106 1.00 94.88 87 TYR A N 1
ATOM 705 C CA . TYR A 1 87 ? -3.944 -1.877 9.959 1.00 94.88 87 TYR A CA 1
ATOM 706 C C . TYR A 1 87 ? -2.958 -2.295 8.876 1.00 94.88 87 TYR A C 1
ATOM 708 O O . TYR A 1 87 ? -2.057 -1.532 8.523 1.00 94.88 87 TYR A O 1
ATOM 716 N N . LEU A 1 88 ? -3.134 -3.492 8.326 1.00 96.00 88 LEU A N 1
ATOM 717 C CA . LEU A 1 88 ? -2.479 -3.950 7.109 1.00 96.00 88 LEU A CA 1
ATOM 718 C C . LEU A 1 88 ? -3.436 -3.781 5.934 1.00 96.00 88 LEU A C 1
ATOM 720 O O . LEU A 1 88 ? -4.509 -4.375 5.904 1.00 96.00 88 LEU A O 1
ATOM 724 N N . ILE A 1 89 ? -3.010 -3.002 4.948 1.00 97.00 89 ILE A N 1
ATOM 725 C CA . ILE A 1 89 ? -3.732 -2.762 3.708 1.00 97.00 89 ILE A CA 1
ATOM 726 C C . ILE A 1 89 ? -2.967 -3.381 2.548 1.00 97.00 89 ILE A C 1
ATOM 728 O O . ILE A 1 89 ? -1.756 -3.188 2.376 1.00 97.00 89 ILE A O 1
ATOM 732 N N . GLN A 1 90 ? -3.703 -4.124 1.734 1.00 96.12 90 GLN A N 1
ATOM 733 C CA . GLN A 1 90 ? -3.225 -4.724 0.498 1.00 96.12 90 GLN A CA 1
ATOM 734 C C . GLN A 1 90 ? -4.263 -4.498 -0.594 1.00 96.12 90 GLN A C 1
ATOM 736 O O . GLN A 1 90 ? -5.441 -4.305 -0.311 1.00 96.12 90 GLN A O 1
ATOM 741 N N . PHE A 1 91 ? -3.840 -4.537 -1.854 1.00 95.94 91 PHE A N 1
ATOM 742 C CA . PHE A 1 91 ? -4.809 -4.629 -2.939 1.00 95.94 91 PHE A CA 1
ATOM 743 C C . PHE A 1 91 ? -5.520 -5.977 -2.893 1.00 95.94 91 PHE A C 1
ATOM 745 O O . PHE A 1 91 ? -4.893 -6.997 -2.597 1.00 95.94 91 PHE A O 1
ATOM 752 N N . SER A 1 92 ? -6.796 -5.994 -3.270 1.00 94.19 92 SER A N 1
ATOM 753 C CA . SER A 1 92 ? -7.498 -7.249 -3.503 1.00 94.19 92 SER A CA 1
ATOM 754 C C . SER A 1 92 ? -6.838 -8.030 -4.643 1.00 94.19 92 SER A C 1
ATOM 756 O O . SER A 1 92 ? -6.263 -7.457 -5.572 1.00 94.19 92 SER A O 1
ATOM 758 N N . GLU A 1 93 ? -6.928 -9.362 -4.601 1.00 87.94 93 GLU A N 1
ATOM 759 C CA . GLU A 1 93 ? -6.282 -10.241 -5.593 1.00 87.94 93 GLU A CA 1
ATOM 760 C C . GLU A 1 93 ? -6.741 -9.967 -7.036 1.00 87.94 93 GLU A C 1
ATOM 762 O O . GLU A 1 93 ? -6.021 -10.244 -7.995 1.00 87.94 93 GLU A O 1
ATOM 767 N N . HIS A 1 94 ? -7.937 -9.396 -7.191 1.00 88.00 94 HIS A N 1
ATOM 768 C CA . HIS A 1 94 ? -8.527 -9.046 -8.479 1.00 88.00 94 HIS A CA 1
ATOM 769 C C . HIS A 1 94 ? -8.067 -7.676 -9.001 1.00 88.00 94 HIS A C 1
ATOM 771 O O . HIS A 1 94 ? -8.300 -7.360 -10.171 1.00 88.00 94 HIS A O 1
ATOM 777 N N . HIS A 1 95 ? -7.425 -6.854 -8.167 1.00 90.81 95 HIS A N 1
ATOM 778 C CA . HIS A 1 95 ? -6.990 -5.523 -8.562 1.00 90.81 95 HIS A CA 1
ATOM 779 C C . HIS A 1 95 ? -5.789 -5.607 -9.527 1.00 90.81 95 HIS A C 1
ATOM 781 O O . HIS A 1 95 ? -4.803 -6.289 -9.230 1.00 90.81 95 HIS A O 1
ATOM 787 N N . PRO A 1 96 ? -5.779 -4.875 -10.660 1.00 88.69 96 PRO A N 1
ATOM 788 C CA . PRO A 1 96 ? -4.699 -4.970 -11.649 1.00 88.69 96 PRO A CA 1
ATOM 789 C C . PRO A 1 96 ? -3.300 -4.695 -11.077 1.00 88.69 96 PRO A C 1
ATOM 791 O O . PRO A 1 96 ? -2.313 -5.307 -11.498 1.00 88.69 96 PRO A O 1
ATOM 794 N N . LEU A 1 97 ? -3.216 -3.802 -10.084 1.00 90.00 97 LEU A N 1
ATOM 795 C CA . LEU A 1 97 ? -1.954 -3.431 -9.439 1.00 90.00 97 LEU A CA 1
ATOM 796 C C . LEU A 1 97 ? -1.424 -4.493 -8.465 1.00 90.00 97 LEU A C 1
ATOM 798 O O . LEU A 1 97 ? -0.250 -4.427 -8.111 1.00 90.00 97 LEU A O 1
ATOM 802 N N . ALA A 1 98 ? -2.215 -5.502 -8.084 1.00 86.75 98 ALA A N 1
ATOM 803 C CA . ALA A 1 98 ? -1.726 -6.604 -7.254 1.00 86.75 98 ALA A CA 1
ATOM 804 C C . ALA A 1 98 ? -0.644 -7.425 -7.983 1.00 86.75 98 ALA A C 1
ATOM 806 O O . ALA A 1 98 ? 0.316 -7.884 -7.373 1.00 86.75 98 ALA A O 1
ATOM 807 N N . SER A 1 99 ? -0.746 -7.554 -9.312 1.00 89.69 99 SER A N 1
ATOM 808 C CA . SER A 1 99 ? 0.184 -8.368 -10.115 1.00 89.69 99 SER A CA 1
ATOM 809 C C . SER A 1 99 ? 1.367 -7.594 -10.712 1.00 89.69 99 SER A C 1
ATOM 811 O O . SER A 1 99 ? 2.320 -8.205 -11.210 1.00 89.69 99 SER A O 1
ATOM 813 N N . VAL A 1 100 ? 1.328 -6.255 -10.690 1.00 91.38 100 VAL A N 1
ATOM 814 C CA . VAL A 1 100 ? 2.275 -5.419 -11.450 1.00 91.38 100 VAL A CA 1
ATOM 815 C C . VAL A 1 100 ? 3.714 -5.594 -10.966 1.00 91.38 100 VAL A C 1
ATOM 817 O O . VAL A 1 100 ? 4.629 -5.691 -11.778 1.00 91.38 100 VAL A O 1
ATOM 820 N N . PHE A 1 101 ? 3.926 -5.718 -9.655 1.00 90.75 101 PHE A N 1
ATOM 821 C CA . PHE A 1 101 ? 5.252 -5.900 -9.063 1.00 90.75 101 PHE A CA 1
ATOM 822 C C . PHE A 1 101 ? 5.838 -7.272 -9.387 1.00 90.75 101 PHE A C 1
ATOM 824 O O . PHE A 1 101 ? 7.022 -7.369 -9.712 1.00 90.75 101 PHE A O 1
ATOM 831 N N . THR A 1 102 ? 5.016 -8.323 -9.403 1.00 90.06 102 THR A N 1
ATOM 832 C CA . THR A 1 102 ? 5.441 -9.652 -9.858 1.00 90.06 102 THR A CA 1
ATOM 833 C C . THR A 1 102 ? 5.862 -9.624 -11.328 1.00 90.06 102 THR A C 1
ATOM 835 O O . THR A 1 102 ? 6.888 -10.202 -11.693 1.00 90.06 102 THR A O 1
ATOM 838 N N . GLN A 1 103 ? 5.110 -8.928 -12.186 1.00 90.00 103 GLN A N 1
ATOM 839 C CA . GLN A 1 103 ? 5.468 -8.758 -13.599 1.00 90.00 103 GLN A CA 1
ATOM 840 C C . GLN A 1 103 ? 6.772 -7.961 -13.752 1.00 90.00 103 GLN A C 1
ATOM 842 O O . GLN A 1 103 ? 7.672 -8.380 -14.482 1.00 90.00 103 GLN A O 1
ATOM 847 N N . PHE A 1 104 ? 6.916 -6.868 -13.001 1.00 87.38 104 PHE A N 1
ATOM 848 C CA . PHE A 1 104 ? 8.109 -6.020 -13.000 1.00 87.38 104 PHE A CA 1
ATOM 849 C C . PHE A 1 104 ? 9.358 -6.766 -12.508 1.00 87.38 104 PHE A C 1
ATOM 851 O O . PHE A 1 104 ? 10.457 -6.583 -13.034 1.00 87.38 104 PHE A O 1
ATOM 858 N N . ALA A 1 105 ? 9.196 -7.661 -11.530 1.00 85.44 105 ALA A N 1
ATOM 859 C CA . ALA A 1 105 ? 10.269 -8.507 -11.020 1.00 85.44 105 ALA A CA 1
ATOM 860 C C . ALA A 1 105 ? 10.727 -9.562 -12.042 1.00 85.44 105 ALA A C 1
ATOM 862 O O . ALA A 1 105 ? 11.924 -9.870 -12.088 1.00 85.44 105 ALA A O 1
ATOM 863 N N . ARG A 1 106 ? 9.802 -10.092 -12.858 1.00 87.69 106 ARG A N 1
ATOM 864 C CA . ARG A 1 106 ? 10.057 -11.115 -13.892 1.00 87.69 106 ARG A CA 1
ATOM 865 C C . ARG A 1 106 ? 10.616 -10.544 -15.196 1.00 87.69 106 ARG A C 1
ATOM 867 O O . ARG A 1 106 ? 11.312 -11.263 -15.907 1.00 87.69 106 ARG A O 1
ATOM 874 N N . TYR A 1 107 ? 10.323 -9.285 -15.513 1.00 86.50 107 TYR A N 1
ATOM 875 C CA . TYR A 1 107 ? 10.780 -8.652 -16.747 1.00 86.50 107 TYR A CA 1
ATOM 876 C C . TYR A 1 107 ? 12.302 -8.437 -16.722 1.00 86.50 107 TYR A C 1
ATOM 878 O O . TYR A 1 107 ? 12.831 -7.745 -15.850 1.00 86.50 107 TYR A O 1
ATOM 886 N N . ARG A 1 108 ? 13.004 -9.070 -17.669 1.00 83.75 108 ARG A N 1
ATOM 887 C CA . ARG A 1 108 ? 14.468 -9.082 -17.803 1.00 83.75 108 ARG A CA 1
ATOM 888 C C . ARG A 1 108 ? 14.810 -8.846 -19.266 1.00 83.75 108 ARG A C 1
ATOM 890 O O . ARG A 1 108 ? 14.619 -9.731 -20.086 1.00 83.75 108 ARG A O 1
ATOM 897 N N . GLU A 1 109 ? 15.309 -7.659 -19.578 1.00 83.81 109 GLU A N 1
ATOM 898 C CA . GLU A 1 109 ? 15.626 -7.274 -20.956 1.00 83.81 109 GLU A CA 1
ATOM 899 C C . GLU A 1 109 ? 16.987 -6.573 -21.006 1.00 83.81 109 GLU A C 1
ATOM 901 O O . GLU A 1 109 ? 18.039 -7.193 -20.859 1.00 83.81 109 GLU A O 1
ATOM 906 N N . SER A 1 110 ? 16.987 -5.251 -21.188 1.00 89.75 110 SER A N 1
ATOM 907 C CA . SER A 1 110 ? 18.212 -4.480 -21.359 1.00 89.75 110 SER A CA 1
ATOM 908 C C . SER A 1 110 ? 18.927 -4.210 -20.035 1.00 89.75 110 SER A C 1
ATOM 910 O O . SER A 1 110 ? 18.312 -3.949 -19.000 1.00 89.75 110 SER A O 1
ATOM 912 N N . HIS A 1 111 ? 20.257 -4.145 -20.097 1.00 86.25 111 HIS A N 1
ATOM 913 C CA . HIS A 1 111 ? 21.086 -3.700 -18.976 1.00 86.25 111 HIS A CA 1
ATOM 914 C C . HIS A 1 111 ? 20.695 -2.293 -18.484 1.00 86.25 111 HIS A C 1
ATOM 916 O O . HIS A 1 111 ? 20.666 -2.034 -17.284 1.00 86.25 111 HIS A O 1
ATOM 922 N N . ALA A 1 112 ? 20.331 -1.392 -19.404 1.00 88.88 112 ALA A N 1
ATOM 923 C CA . ALA A 1 112 ? 19.869 -0.046 -19.068 1.00 88.88 112 ALA A CA 1
ATOM 924 C C . ALA A 1 112 ? 18.560 -0.055 -18.258 1.00 88.88 112 ALA A C 1
ATOM 926 O O . ALA A 1 112 ? 18.380 0.781 -17.372 1.00 88.88 112 ALA A O 1
ATOM 927 N N . PHE A 1 113 ? 17.658 -0.999 -18.542 1.00 88.19 113 PHE A N 1
ATOM 928 C CA . PHE A 1 113 ? 16.441 -1.190 -17.760 1.00 88.19 113 PHE A CA 1
ATOM 929 C C . PHE A 1 113 ? 16.760 -1.720 -16.360 1.00 88.19 113 PHE A C 1
ATOM 931 O O . PHE A 1 113 ? 16.313 -1.130 -15.381 1.00 88.19 113 PHE A O 1
ATOM 938 N N . GLU A 1 114 ? 17.585 -2.763 -16.243 1.00 85.50 114 GLU A N 1
ATOM 939 C CA . GLU A 1 114 ? 17.946 -3.350 -14.943 1.00 85.50 114 GLU A CA 1
ATOM 940 C C . GLU A 1 114 ? 18.591 -2.331 -13.993 1.00 85.50 114 GLU A C 1
ATOM 942 O O . GLU A 1 114 ? 18.260 -2.300 -12.808 1.00 85.50 114 GLU A O 1
ATOM 947 N N . GLN A 1 115 ? 19.428 -1.429 -14.518 1.00 86.56 115 GLN A N 1
ATOM 948 C CA . GLN A 1 115 ? 20.020 -0.337 -13.736 1.00 86.56 115 GLN A CA 1
ATOM 949 C C . GLN A 1 115 ? 18.982 0.633 -13.157 1.00 86.56 115 GLN A C 1
ATOM 951 O O . GLN A 1 115 ? 19.189 1.185 -12.079 1.00 86.56 115 GLN A O 1
ATOM 956 N N . LYS A 1 116 ? 17.868 0.853 -13.864 1.00 89.56 116 LYS A N 1
ATOM 957 C CA . LYS A 1 116 ? 16.801 1.780 -13.451 1.00 89.56 116 LYS A CA 1
ATOM 958 C C . LYS A 1 116 ? 15.633 1.087 -12.755 1.00 89.56 116 LYS A C 1
ATOM 960 O O . LYS A 1 116 ? 14.795 1.767 -12.163 1.00 89.56 116 LYS A O 1
ATOM 965 N N . ARG A 1 117 ? 15.579 -0.247 -12.799 1.00 88.69 117 ARG A N 1
ATOM 966 C CA . ARG A 1 117 ? 14.464 -1.056 -12.299 1.00 88.69 117 ARG A CA 1
ATOM 967 C C . ARG A 1 117 ? 14.170 -0.768 -10.833 1.00 88.69 117 ARG A C 1
ATOM 969 O O . ARG A 1 117 ? 13.026 -0.488 -10.502 1.00 88.69 117 ARG A O 1
ATOM 976 N N . LYS A 1 118 ? 15.195 -0.737 -9.975 1.00 87.50 118 LYS A N 1
ATOM 977 C CA . LYS A 1 118 ? 15.020 -0.454 -8.539 1.00 87.50 118 LYS A CA 1
ATOM 978 C C . LYS A 1 118 ? 14.364 0.911 -8.295 1.00 87.50 118 LYS A C 1
ATOM 980 O O . LYS A 1 118 ? 13.418 1.004 -7.525 1.00 87.50 118 LYS A O 1
ATOM 985 N N . THR A 1 119 ? 14.825 1.958 -8.976 1.00 90.31 119 THR A N 1
ATOM 986 C CA . THR A 1 119 ? 14.260 3.311 -8.843 1.00 90.31 119 THR A CA 1
ATOM 987 C C . THR A 1 119 ? 12.827 3.379 -9.366 1.00 90.31 119 THR A C 1
ATOM 989 O O . THR A 1 119 ? 11.957 3.941 -8.709 1.00 90.31 119 THR A O 1
ATOM 992 N N . ALA A 1 120 ? 12.549 2.765 -10.518 1.00 91.50 120 ALA A N 1
ATOM 993 C CA . ALA A 1 120 ? 11.194 2.701 -11.062 1.00 91.50 120 ALA A CA 1
ATOM 994 C C . ALA A 1 120 ? 10.233 1.952 -10.122 1.00 91.50 120 ALA A C 1
ATOM 996 O O . ALA A 1 120 ? 9.126 2.420 -9.873 1.00 91.50 120 ALA A O 1
ATOM 997 N N . GLN A 1 121 ? 10.688 0.838 -9.545 1.00 91.12 121 GLN A N 1
ATOM 998 C CA . GLN A 1 121 ? 9.948 0.050 -8.562 1.00 91.12 121 GLN A CA 1
ATOM 999 C C . GLN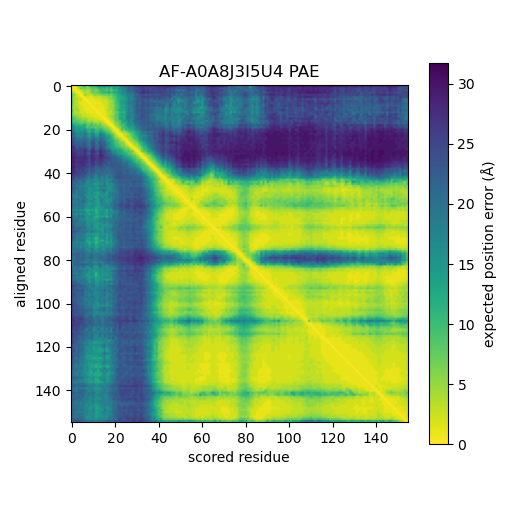 A 1 121 ? 9.660 0.854 -7.288 1.00 91.12 121 GLN A C 1
ATOM 1001 O O . GLN A 1 121 ? 8.561 0.755 -6.758 1.00 91.12 121 GLN A O 1
ATOM 1006 N N . GLN A 1 122 ? 10.590 1.706 -6.846 1.00 91.44 122 GLN A N 1
ATOM 1007 C CA . GLN A 1 122 ? 10.379 2.610 -5.713 1.00 91.44 122 GLN A CA 1
ATOM 1008 C C . GLN A 1 122 ? 9.316 3.672 -5.981 1.00 91.44 122 GLN A C 1
ATOM 1010 O O . GLN A 1 122 ? 8.461 3.911 -5.131 1.00 91.44 122 GLN A O 1
ATOM 1015 N N . HIS A 1 123 ? 9.342 4.301 -7.155 1.00 94.00 123 HIS A N 1
ATOM 1016 C CA . HIS A 1 123 ? 8.320 5.281 -7.524 1.00 94.00 123 HIS A CA 1
ATOM 1017 C C . HIS A 1 123 ? 6.947 4.635 -7.700 1.00 94.00 123 HIS A C 1
ATOM 1019 O O . HIS A 1 123 ? 5.952 5.196 -7.247 1.00 94.00 123 HIS A O 1
ATOM 1025 N N . LEU A 1 124 ? 6.900 3.447 -8.308 1.00 93.69 124 LEU A N 1
ATOM 1026 C CA . LEU A 1 124 ? 5.669 2.677 -8.429 1.00 93.69 124 LEU A CA 1
ATOM 1027 C C . LEU A 1 124 ? 5.128 2.285 -7.053 1.00 93.69 124 LEU A C 1
ATOM 1029 O O . LEU A 1 124 ? 3.943 2.474 -6.809 1.00 93.69 124 LEU A O 1
ATOM 1033 N N . LEU A 1 125 ? 5.994 1.803 -6.152 1.00 94.38 125 LEU A N 1
ATOM 1034 C CA . LEU A 1 125 ? 5.632 1.487 -4.771 1.00 94.38 125 LEU A CA 1
ATOM 1035 C C . LEU A 1 125 ? 5.019 2.706 -4.086 1.00 94.38 125 LEU A C 1
ATOM 1037 O O . LEU A 1 125 ? 3.898 2.620 -3.607 1.00 94.38 125 LEU A O 1
ATOM 1041 N N . ALA A 1 126 ? 5.691 3.857 -4.128 1.00 94.06 126 ALA A N 1
ATOM 1042 C CA . ALA A 1 126 ? 5.161 5.089 -3.552 1.00 94.06 126 ALA A CA 1
ATOM 1043 C C . ALA A 1 126 ? 3.779 5.464 -4.119 1.00 94.06 126 ALA A C 1
ATOM 1045 O O . ALA A 1 126 ? 2.887 5.798 -3.350 1.00 94.06 126 ALA A O 1
ATOM 1046 N N . ALA A 1 127 ? 3.586 5.373 -5.439 1.00 95.56 127 ALA A N 1
ATOM 1047 C CA . ALA A 1 127 ? 2.310 5.700 -6.074 1.00 95.56 127 ALA A CA 1
ATOM 1048 C C . ALA A 1 127 ? 1.177 4.754 -5.648 1.00 95.56 127 ALA A C 1
ATOM 1050 O O . ALA A 1 127 ? 0.072 5.212 -5.365 1.00 95.56 127 ALA A O 1
ATOM 1051 N N . VAL A 1 128 ? 1.439 3.443 -5.569 1.00 95.19 128 VAL A N 1
ATOM 1052 C CA . VAL A 1 128 ? 0.421 2.498 -5.088 1.00 95.19 128 VAL A CA 1
ATOM 1053 C C . VAL A 1 128 ? 0.140 2.655 -3.598 1.00 95.19 128 VAL A C 1
ATOM 1055 O O . VAL A 1 128 ? -0.994 2.456 -3.184 1.00 95.19 128 VAL A O 1
ATOM 1058 N N . GLY A 1 129 ? 1.143 3.042 -2.809 1.00 95.88 129 GLY A N 1
ATOM 1059 C CA . GLY A 1 129 ? 0.975 3.318 -1.387 1.00 95.88 129 GLY A CA 1
ATOM 1060 C C . GLY A 1 129 ? 0.039 4.493 -1.128 1.00 95.88 129 GLY A C 1
ATOM 1061 O O . GLY A 1 129 ? -0.835 4.377 -0.279 1.00 95.88 129 GLY A O 1
ATOM 1062 N N . GLU A 1 130 ? 0.163 5.584 -1.893 1.00 96.19 130 GLU A N 1
ATOM 1063 C CA . GLU A 1 130 ? -0.789 6.704 -1.807 1.00 96.19 130 GLU A CA 1
ATOM 1064 C C . GLU A 1 130 ? -2.209 6.259 -2.186 1.00 96.19 130 GLU A C 1
ATOM 1066 O O . GLU A 1 130 ? -3.148 6.557 -1.463 1.00 96.19 130 GLU A O 1
ATOM 1071 N N . MET A 1 131 ? -2.373 5.451 -3.240 1.00 96.31 131 MET A N 1
ATOM 1072 C CA . MET A 1 131 ? -3.692 4.920 -3.610 1.00 96.31 131 MET A CA 1
ATOM 1073 C C . MET A 1 131 ? -4.304 4.033 -2.514 1.00 96.31 131 MET A C 1
ATOM 1075 O O . MET A 1 131 ? -5.489 4.155 -2.221 1.00 96.31 131 MET A O 1
ATOM 1079 N N . MET A 1 132 ? -3.516 3.141 -1.904 1.00 97.12 132 MET A N 1
ATOM 1080 C CA . MET A 1 132 ? -3.979 2.313 -0.782 1.00 97.12 132 MET A CA 1
ATOM 1081 C C . MET A 1 132 ? -4.392 3.167 0.418 1.00 97.12 132 MET A C 1
ATOM 1083 O O . MET A 1 132 ? -5.394 2.864 1.058 1.00 97.12 132 MET A O 1
ATOM 1087 N N . LYS A 1 133 ? -3.624 4.222 0.710 1.00 96.69 133 LYS A N 1
ATOM 1088 C CA . LYS A 1 133 ? -3.907 5.173 1.786 1.00 96.69 133 LYS A CA 1
ATOM 1089 C C . LYS A 1 133 ? -5.229 5.902 1.537 1.00 96.69 133 LYS A C 1
ATOM 1091 O O . LYS A 1 133 ? -6.075 5.921 2.422 1.00 96.69 133 LYS A O 1
ATOM 1096 N N . ASP A 1 134 ? -5.420 6.445 0.338 1.00 96.12 134 ASP A N 1
ATOM 1097 C CA . ASP A 1 134 ? -6.632 7.190 -0.012 1.00 96.12 134 ASP A CA 1
ATOM 1098 C C . ASP A 1 134 ? -7.881 6.289 0.059 1.00 96.12 134 ASP A C 1
ATOM 1100 O O . ASP A 1 134 ? -8.894 6.679 0.632 1.00 96.12 134 ASP A O 1
ATOM 1104 N N . LEU A 1 135 ? -7.794 5.049 -0.445 1.00 96.25 135 LEU A N 1
ATOM 1105 C CA . LEU A 1 135 ? -8.885 4.067 -0.358 1.00 96.25 135 LEU A CA 1
ATOM 1106 C C . LEU A 1 135 ? -9.186 3.636 1.084 1.00 96.25 135 LEU A C 1
ATOM 1108 O O . LEU A 1 135 ? -10.344 3.399 1.423 1.00 96.25 135 LEU A O 1
ATOM 1112 N N . PHE A 1 136 ? -8.155 3.513 1.924 1.00 96.56 136 PHE A N 1
ATOM 1113 C CA . PHE A 1 136 ? -8.324 3.197 3.339 1.00 96.56 136 PHE A CA 1
ATOM 1114 C C . PHE A 1 136 ? -9.106 4.300 4.055 1.00 96.56 136 PHE A C 1
ATOM 1116 O O . PHE A 1 136 ? -10.099 3.995 4.711 1.00 96.56 136 PHE A O 1
ATOM 1123 N N . TRP A 1 137 ? -8.708 5.565 3.892 1.00 95.56 137 TRP A N 1
ATOM 1124 C CA . TRP A 1 137 ? -9.380 6.682 4.559 1.00 95.56 137 TRP A CA 1
ATOM 1125 C C . TRP A 1 137 ? -10.799 6.916 4.060 1.00 95.56 137 TRP A C 1
ATOM 1127 O O . TR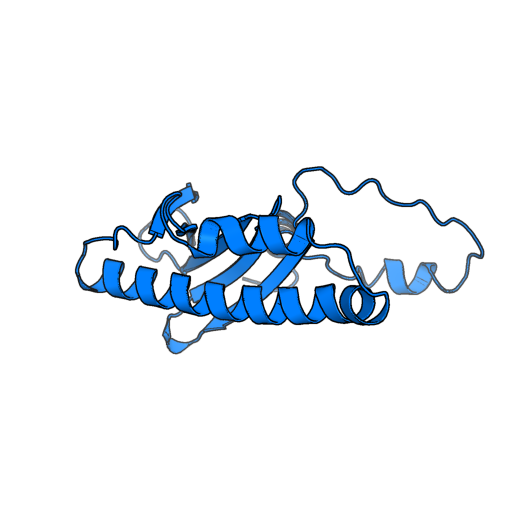P A 1 137 ? -11.688 7.085 4.887 1.00 95.56 137 TRP A O 1
ATOM 1137 N N . GLU A 1 138 ? -11.047 6.807 2.751 1.00 94.94 138 GLU A N 1
ATOM 1138 C CA . GLU A 1 138 ? -12.416 6.849 2.217 1.00 94.94 138 GLU A CA 1
ATOM 1139 C C . GLU A 1 138 ? -13.288 5.767 2.875 1.00 94.94 138 GLU A C 1
ATOM 1141 O O . GLU A 1 138 ? -14.413 6.028 3.301 1.00 94.94 138 GLU A O 1
ATOM 1146 N N . GLY A 1 139 ? -12.748 4.551 3.018 1.00 92.69 139 GLY A N 1
ATOM 1147 C CA . GLY A 1 139 ? -13.465 3.450 3.649 1.00 92.69 139 GLY A CA 1
ATOM 1148 C C . GLY A 1 139 ? -13.720 3.644 5.143 1.00 92.69 139 GLY A C 1
ATOM 1149 O O . GLY A 1 139 ? -14.773 3.243 5.641 1.00 92.69 139 GLY A O 1
ATOM 1150 N N . VAL A 1 140 ? -12.791 4.282 5.860 1.00 90.00 140 VAL A N 1
ATOM 1151 C CA . VAL A 1 140 ? -12.977 4.675 7.266 1.00 90.00 140 VAL A CA 1
ATOM 1152 C C . VAL A 1 140 ? -14.073 5.737 7.383 1.00 90.00 140 VAL A C 1
ATOM 1154 O O . VAL A 1 140 ? -14.983 5.579 8.200 1.00 90.00 140 VAL A O 1
ATOM 1157 N N . ASP A 1 141 ? -14.039 6.762 6.531 1.00 86.25 141 ASP A N 1
ATOM 1158 C CA . ASP A 1 141 ? -14.992 7.877 6.539 1.00 86.25 141 ASP A CA 1
ATOM 1159 C C . ASP A 1 141 ? -16.434 7.415 6.293 1.00 86.25 141 ASP A C 1
ATOM 1161 O O . ASP A 1 141 ? -17.366 7.871 6.964 1.00 86.25 141 ASP A O 1
ATOM 1165 N N . VAL A 1 142 ? -16.629 6.474 5.363 1.00 87.75 142 VAL A N 1
ATOM 1166 C CA . VAL A 1 142 ? -17.957 5.924 5.033 1.00 87.75 142 VAL A CA 1
ATOM 1167 C C . VAL A 1 142 ? -18.305 4.633 5.783 1.00 87.75 142 VAL A C 1
ATOM 1169 O O . VAL A 1 142 ? -19.408 4.111 5.620 1.00 87.75 142 VAL A O 1
ATOM 1172 N N . SER A 1 143 ? -17.406 4.137 6.643 1.00 90.62 143 SER A N 1
ATOM 1173 C CA . SER A 1 143 ? -17.539 2.861 7.372 1.00 90.62 143 SER A CA 1
ATOM 1174 C C . SER A 1 143 ? -17.747 1.629 6.471 1.00 90.62 143 SER A C 1
ATOM 1176 O O . SER A 1 143 ? -18.383 0.653 6.875 1.00 90.62 143 SER A O 1
ATOM 1178 N N . GLU A 1 144 ? -17.202 1.658 5.254 1.00 93.81 144 GLU A N 1
ATOM 1179 C CA . GLU A 1 144 ? -17.267 0.574 4.270 1.00 93.81 144 GLU A CA 1
ATOM 1180 C C . GLU A 1 144 ? -15.968 0.525 3.454 1.00 93.81 144 GLU A C 1
ATOM 1182 O O . GLU A 1 144 ? -15.661 1.443 2.702 1.00 93.81 144 GLU A O 1
ATOM 1187 N N . ILE A 1 145 ? -15.193 -0.558 3.584 1.00 94.75 145 ILE A N 1
ATOM 1188 C CA . ILE A 1 145 ? -13.912 -0.701 2.878 1.00 94.75 145 ILE A CA 1
ATOM 1189 C C . ILE A 1 145 ? -14.142 -0.970 1.378 1.00 94.75 145 ILE A C 1
ATOM 1191 O O . ILE A 1 145 ? -14.834 -1.939 1.046 1.00 94.75 145 ILE A O 1
ATOM 1195 N N . PRO A 1 146 ? -13.527 -0.186 0.467 1.00 95.06 146 PRO A N 1
ATOM 1196 C CA . PRO A 1 146 ? -13.642 -0.411 -0.971 1.00 95.06 146 PRO A CA 1
ATOM 1197 C C . PRO A 1 146 ? -13.123 -1.797 -1.400 1.00 95.06 146 PRO A C 1
ATOM 1199 O O . PRO A 1 146 ? -12.084 -2.244 -0.905 1.00 95.06 146 PRO A O 1
ATOM 1202 N N . PRO A 1 147 ? -13.779 -2.482 -2.359 1.00 95.06 147 PRO A N 1
ATOM 1203 C CA . PRO A 1 147 ? -13.406 -3.835 -2.796 1.00 95.06 147 PRO A CA 1
ATOM 1204 C C . PRO A 1 147 ? -12.040 -3.918 -3.506 1.00 95.06 147 PRO A C 1
ATOM 1206 O O . PRO A 1 147 ? -11.521 -5.011 -3.764 1.00 95.06 147 PRO A O 1
ATOM 1209 N N . GLU A 1 148 ? -11.449 -2.780 -3.863 1.00 96.44 148 GLU A N 1
ATOM 1210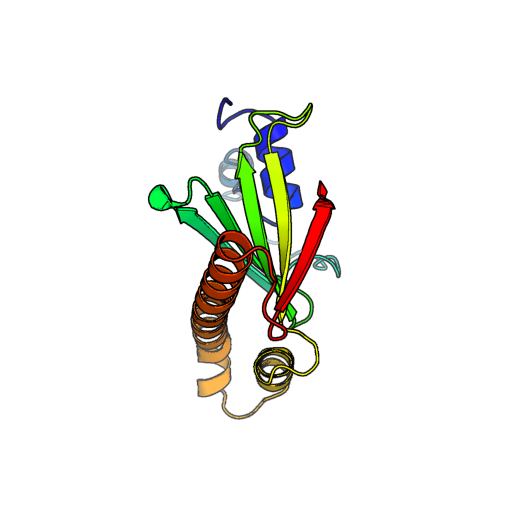 C CA . GLU A 1 148 ? -10.104 -2.666 -4.423 1.00 96.44 148 GLU A CA 1
ATOM 1211 C C . GLU A 1 148 ? -9.011 -3.021 -3.407 1.00 96.44 148 GLU A C 1
ATOM 1213 O O . GLU A 1 148 ? -7.908 -3.399 -3.817 1.00 96.44 148 GLU A O 1
ATOM 1218 N N . ILE A 1 149 ? -9.305 -2.934 -2.106 1.00 97.06 149 ILE A N 1
ATOM 1219 C CA . ILE A 1 149 ? -8.365 -3.232 -1.024 1.00 97.06 149 ILE A CA 1
ATOM 1220 C C . ILE A 1 149 ? -8.928 -4.251 -0.034 1.00 97.06 149 ILE A C 1
ATOM 1222 O O . ILE A 1 149 ? -10.130 -4.452 0.105 1.00 97.06 149 ILE A 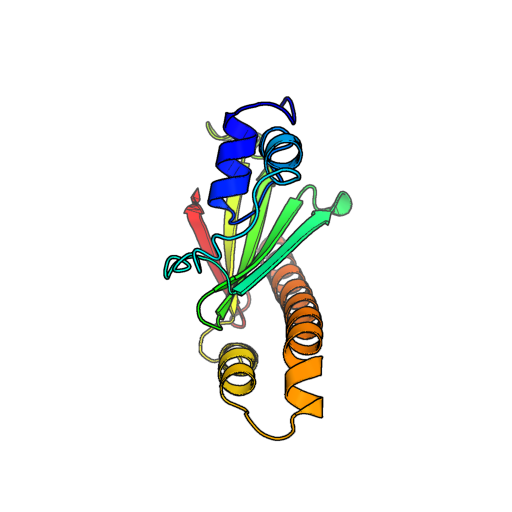O 1
ATOM 1226 N N . THR A 1 150 ? -8.021 -4.901 0.679 1.00 96.44 150 THR A N 1
ATOM 1227 C CA . THR A 1 150 ? -8.312 -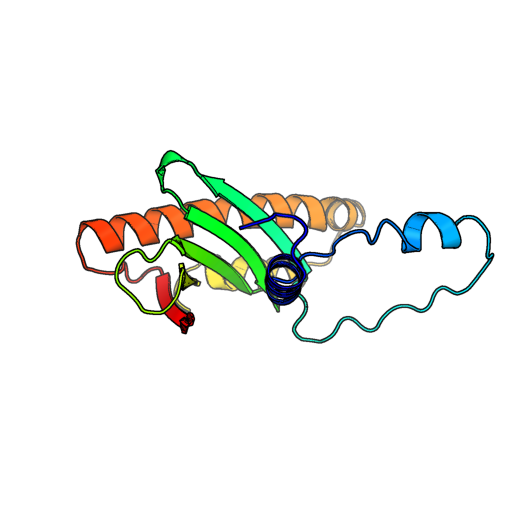5.683 1.877 1.00 96.44 150 THR A CA 1
ATOM 1228 C C . THR A 1 150 ? -7.632 -5.012 3.057 1.00 96.44 150 THR A C 1
ATOM 1230 O O . THR A 1 150 ? -6.470 -4.614 2.942 1.00 96.44 150 THR A O 1
ATOM 1233 N N . VAL A 1 151 ? -8.345 -4.907 4.176 1.00 96.31 151 VAL A N 1
ATOM 1234 C CA . VAL A 1 151 ? -7.844 -4.318 5.420 1.00 96.31 151 VAL A CA 1
ATOM 1235 C C . VAL A 1 151 ? -7.922 -5.369 6.520 1.00 96.31 151 VAL A C 1
ATOM 1237 O O . VAL A 1 151 ? -8.986 -5.939 6.757 1.00 96.31 151 VAL A O 1
ATOM 1240 N N . GLU A 1 152 ? -6.796 -5.627 7.175 1.00 94.62 152 GLU A N 1
ATOM 1241 C CA . GLU A 1 152 ? -6.688 -6.508 8.338 1.00 94.62 152 GLU A CA 1
ATOM 1242 C C . GLU A 1 152 ? -6.198 -5.696 9.541 1.00 94.62 152 GLU A C 1
ATOM 1244 O O . GLU A 1 152 ? -5.172 -5.021 9.464 1.00 94.62 152 GLU A O 1
ATOM 1249 N N . GLU A 1 153 ? -6.927 -5.752 10.653 1.00 91.75 153 GLU A N 1
ATOM 1250 C CA . GLU A 1 153 ? -6.478 -5.214 11.938 1.00 91.75 153 GLU A CA 1
ATOM 1251 C C . GLU A 1 153 ? -5.523 -6.224 12.582 1.00 91.75 153 GLU A C 1
ATOM 1253 O O . GLU A 1 153 ? -5.878 -7.385 12.792 1.00 91.75 153 GLU A O 1
ATOM 1258 N N . LEU A 1 154 ? -4.289 -5.802 12.849 1.00 84.25 154 LEU A N 1
ATOM 1259 C CA . LEU A 1 154 ? -3.248 -6.684 13.373 1.00 84.25 154 LEU A CA 1
ATOM 1260 C C . LEU A 1 154 ? -3.175 -6.660 14.903 1.00 84.25 154 LEU A C 1
ATOM 1262 O O . LEU A 1 154 ? -2.846 -7.684 15.508 1.00 84.25 154 LEU A O 1
ATOM 1266 N N . ILE A 1 155 ? -3.390 -5.484 15.505 1.00 70.88 155 ILE A N 1
ATOM 1267 C CA . ILE A 1 155 ? -3.224 -5.177 16.935 1.00 70.88 155 ILE A C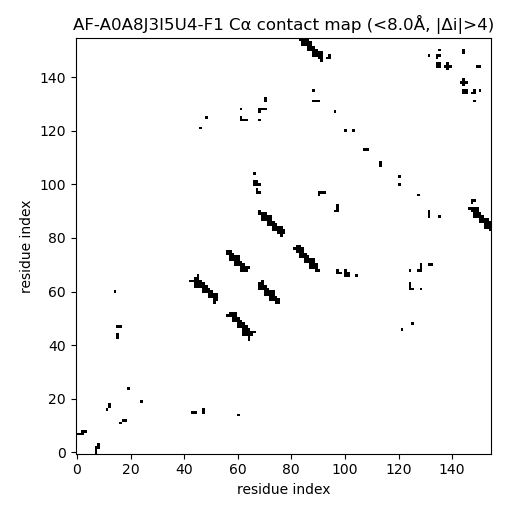A 1
ATOM 1268 C C . ILE A 1 155 ? -4.149 -4.023 17.307 1.00 70.88 155 ILE A C 1
ATOM 1270 O O . ILE A 1 155 ? -4.147 -3.040 16.526 1.00 70.88 155 ILE A O 1
#

Sequence (155 aa):
MNPDSDEFVQFLRSLGVEMEDKAQSIEREQMPGHHQRSERSLDEPEMTILRYAEEDEALYHLSLAHTTPQLRVVLPDTQGQLKFQIYLIQFSEHHPLASVFTQFARYRESHAFEQKRKTAQQHLLAAVGEMMKDLFWEGVDVSEIPPEITVEELI

Foldseek 3Di:
DPCPDPVVVVVCVVLLNDDPPPVVVVVVVPDPDDPPVPPPDLAHFPDWDWDQDPVQNWIWIWTQHPLFTKIKIWHQDPDDPDRIWIKIKGFDPPAPLRCVSVVLVPDDDDPVCVVCSVVVVVVSSVVVNVVRVVQVVVCVVVVHRDNRMDMDTDD